Protein AF-A0A2Z6NWQ7-F1 (afdb_monomer_lite)

Structure (mmCIF, N/CA/C/O backbone):
data_AF-A0A2Z6NWQ7-F1
#
_entry.id   AF-A0A2Z6NWQ7-F1
#
loop_
_atom_site.group_PDB
_atom_site.id
_atom_site.type_symbol
_atom_site.label_atom_id
_atom_site.label_alt_id
_atom_site.label_comp_id
_atom_site.label_asym_id
_atom_site.label_entity_id
_atom_site.label_seq_id
_atom_site.pdbx_PDB_ins_code
_atom_site.Cartn_x
_atom_site.Cartn_y
_atom_site.Cartn_z
_atom_site.occupancy
_atom_site.B_iso_or_equiv
_atom_site.auth_seq_id
_atom_site.auth_comp_id
_atom_site.auth_asym_id
_atom_site.auth_atom_id
_atom_site.pdbx_PDB_model_num
ATOM 1 N N . MET A 1 1 ? 26.557 50.157 -29.428 1.00 38.69 1 MET A N 1
ATOM 2 C CA . MET A 1 1 ? 26.901 49.179 -30.483 1.00 38.69 1 MET A CA 1
ATOM 3 C C . MET A 1 1 ? 26.532 47.795 -29.952 1.00 38.69 1 MET A C 1
ATOM 5 O O . MET A 1 1 ? 27.376 47.093 -29.416 1.00 38.69 1 MET A O 1
ATOM 9 N N . GLY A 1 2 ? 25.233 47.477 -29.942 1.00 42.31 2 GLY A N 1
ATOM 10 C CA . GLY A 1 2 ? 24.739 46.189 -29.450 1.00 42.31 2 GLY A CA 1
ATOM 11 C C . GLY A 1 2 ? 24.955 45.142 -30.531 1.00 42.31 2 GLY A C 1
ATOM 12 O O . GLY A 1 2 ? 24.444 45.300 -31.636 1.00 42.31 2 GLY A O 1
ATOM 13 N N . LYS A 1 3 ? 25.771 44.127 -30.247 1.00 49.06 3 LYS A N 1
ATOM 14 C CA . LYS A 1 3 ? 25.902 42.969 -31.129 1.00 49.06 3 LYS A CA 1
ATOM 15 C C . LYS A 1 3 ? 24.601 42.182 -31.013 1.00 49.06 3 LYS A C 1
ATOM 17 O O . LYS A 1 3 ? 24.330 41.616 -29.960 1.00 49.06 3 LYS A O 1
ATOM 22 N N . PHE A 1 4 ? 23.800 42.205 -32.072 1.00 43.75 4 PHE A N 1
ATOM 23 C CA . PHE A 1 4 ? 22.752 41.218 -32.293 1.00 43.75 4 PHE A CA 1
ATOM 24 C C . PHE A 1 4 ? 23.447 39.853 -32.320 1.00 43.75 4 PHE A C 1
ATOM 26 O O . PHE A 1 4 ? 24.242 39.580 -33.218 1.00 43.75 4 PHE A O 1
ATOM 33 N N . VAL A 1 5 ? 23.267 39.067 -31.261 1.00 56.78 5 VAL A N 1
ATOM 34 C CA . VAL A 1 5 ? 23.740 37.682 -31.207 1.00 56.78 5 VAL A CA 1
ATOM 35 C C . VAL A 1 5 ? 22.687 36.851 -31.937 1.00 56.78 5 VAL A C 1
ATOM 37 O O . VAL A 1 5 ? 21.500 37.026 -31.695 1.00 56.78 5 VAL A O 1
ATOM 40 N N . ASN A 1 6 ? 23.133 36.038 -32.891 1.00 51.19 6 ASN A N 1
ATOM 41 C CA . ASN A 1 6 ? 22.309 35.346 -33.879 1.00 51.19 6 ASN A CA 1
ATOM 42 C C . ASN A 1 6 ? 21.295 34.374 -33.249 1.00 51.19 6 ASN A C 1
ATOM 44 O O . ASN A 1 6 ? 21.687 33.344 -32.702 1.00 51.19 6 ASN A O 1
ATOM 48 N N . ASP A 1 7 ? 20.001 34.622 -33.462 1.00 59.28 7 ASP A N 1
ATOM 49 C CA . ASP A 1 7 ? 18.904 33.716 -33.078 1.00 59.28 7 ASP A CA 1
ATOM 50 C C . ASP A 1 7 ? 18.981 32.341 -33.786 1.00 59.28 7 ASP A C 1
ATOM 52 O O . ASP A 1 7 ? 18.410 31.357 -33.326 1.00 59.28 7 ASP A O 1
ATOM 56 N N . ALA A 1 8 ? 19.735 32.232 -34.887 1.00 57.41 8 ALA A N 1
ATOM 57 C CA . ALA A 1 8 ? 19.834 31.010 -35.690 1.00 57.41 8 ALA A CA 1
ATOM 58 C C . ALA A 1 8 ? 20.774 29.925 -35.120 1.00 57.41 8 ALA A C 1
ATOM 60 O O . ALA A 1 8 ? 20.609 28.751 -35.444 1.00 57.41 8 ALA A O 1
ATOM 61 N N . GLU A 1 9 ? 21.748 30.281 -34.272 1.00 55.44 9 GLU A N 1
ATOM 62 C CA . GLU A 1 9 ? 22.720 29.322 -33.703 1.00 55.44 9 GLU A CA 1
ATOM 63 C C . GLU A 1 9 ? 22.234 28.662 -32.398 1.00 55.44 9 GLU A C 1
ATOM 65 O O . GLU A 1 9 ? 22.776 27.633 -31.983 1.00 55.44 9 GLU A O 1
ATOM 70 N N . ASN A 1 10 ? 21.199 29.226 -31.761 1.00 59.16 10 ASN A N 1
ATOM 71 C CA . ASN A 1 10 ? 20.556 28.663 -30.567 1.00 59.16 10 ASN A CA 1
ATOM 72 C C . ASN A 1 10 ? 19.383 27.726 -30.891 1.00 59.16 10 ASN A C 1
ATOM 74 O O . ASN A 1 10 ? 19.078 26.854 -30.080 1.00 59.16 10 ASN A O 1
ATOM 78 N N . LEU A 1 11 ? 18.784 27.837 -32.084 1.00 56.19 11 LEU A N 1
ATOM 79 C CA . LEU A 1 11 ? 17.667 26.988 -32.518 1.00 56.19 11 LEU A CA 1
ATOM 80 C C . LEU A 1 11 ? 17.944 25.477 -32.392 1.00 56.19 11 LEU A C 1
ATOM 82 O O . LEU A 1 11 ? 17.073 24.793 -31.862 1.00 56.19 11 LEU A O 1
ATOM 86 N N . PRO A 1 12 ? 19.113 24.931 -32.805 1.00 67.38 12 PRO A N 1
ATOM 87 C CA . PRO A 1 12 ? 19.398 23.498 -32.676 1.00 67.38 12 PRO A CA 1
ATOM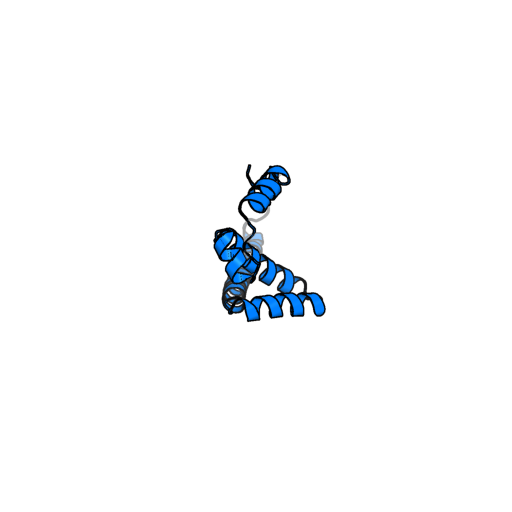 88 C C . PRO A 1 12 ? 19.467 23.023 -31.216 1.00 67.38 12 PRO A C 1
ATOM 90 O O . PRO A 1 12 ? 19.010 21.933 -30.902 1.00 67.38 12 PRO A O 1
ATOM 93 N N . ARG A 1 13 ? 19.986 23.857 -30.304 1.00 69.62 13 ARG A N 1
ATOM 94 C CA . ARG A 1 13 ? 20.103 23.502 -28.880 1.00 69.62 13 ARG A CA 1
ATOM 95 C C . ARG A 1 13 ? 18.754 23.523 -28.169 1.00 69.62 13 ARG A C 1
ATOM 97 O O . ARG A 1 13 ? 18.482 22.642 -27.364 1.00 69.62 13 ARG A O 1
ATOM 104 N N . GLU A 1 14 ? 17.896 24.490 -28.491 1.00 76.00 14 GLU A N 1
ATOM 105 C CA . GLU A 1 14 ? 16.550 24.559 -27.916 1.00 76.00 14 GLU A CA 1
ATOM 106 C C . GLU A 1 14 ? 15.673 23.383 -28.363 1.00 76.00 14 GLU A C 1
ATOM 108 O O . GLU A 1 14 ? 14.932 22.833 -27.549 1.00 76.00 14 GLU A O 1
ATOM 113 N N . VAL A 1 15 ? 15.763 22.951 -29.628 1.00 78.12 15 VAL A N 1
ATOM 114 C CA . VAL A 1 15 ? 15.021 21.762 -30.080 1.00 78.12 15 VAL A CA 1
ATOM 115 C C . VAL A 1 15 ? 15.551 20.476 -29.449 1.00 78.12 15 VAL A C 1
ATOM 117 O O . VAL A 1 15 ? 14.735 19.643 -29.062 1.00 78.12 15 VAL A O 1
ATOM 120 N N . ASP A 1 16 ? 16.866 20.334 -29.267 1.00 80.62 16 ASP A N 1
ATOM 121 C CA . ASP A 1 16 ? 17.456 19.181 -28.577 1.00 80.62 16 ASP A CA 1
ATOM 122 C C . ASP A 1 16 ? 17.009 19.122 -27.107 1.00 80.62 16 ASP A C 1
ATOM 124 O O . ASP A 1 16 ? 16.563 18.072 -26.640 1.00 80.62 16 ASP A O 1
ATOM 128 N N . ASP A 1 17 ? 17.014 20.255 -26.397 1.00 82.69 17 ASP A N 1
ATOM 129 C CA . ASP A 1 17 ? 16.512 20.350 -25.021 1.00 82.69 17 ASP A CA 1
ATOM 130 C C . ASP A 1 17 ? 15.015 20.011 -24.929 1.00 82.69 17 ASP A C 1
ATOM 132 O O . ASP A 1 17 ? 14.578 19.346 -23.987 1.00 82.69 17 ASP A O 1
ATOM 136 N N . LEU A 1 18 ? 14.202 20.440 -25.901 1.00 80.00 18 LEU A N 1
ATOM 137 C CA . LEU A 1 18 ? 12.773 20.117 -25.961 1.00 80.00 18 LEU A CA 1
ATOM 138 C C . LEU A 1 18 ? 12.518 18.638 -26.272 1.00 80.00 18 LEU A C 1
ATOM 140 O O . LEU A 1 18 ? 11.579 18.057 -25.722 1.00 80.00 18 LEU A O 1
ATOM 144 N N . VAL A 1 19 ? 13.328 18.023 -27.137 1.00 83.25 19 VAL A N 1
ATOM 145 C CA . VAL A 1 19 ? 13.260 16.585 -27.430 1.00 83.25 19 VAL A CA 1
ATOM 146 C C . VAL A 1 19 ? 13.648 15.784 -26.192 1.00 83.25 19 VAL A C 1
ATOM 148 O O . VAL A 1 19 ? 12.884 14.910 -25.789 1.00 83.25 19 VAL A O 1
ATOM 151 N N . GLN A 1 20 ? 14.750 16.142 -25.527 1.00 81.62 20 GLN A N 1
ATOM 152 C CA . GLN A 1 20 ? 15.169 15.512 -24.273 1.00 81.62 20 GLN A CA 1
ATOM 153 C C . GLN A 1 20 ? 14.095 15.647 -23.191 1.00 81.62 20 GLN A C 1
ATOM 155 O O . GLN A 1 20 ? 13.746 14.655 -22.558 1.00 81.62 20 GLN A O 1
ATOM 160 N N . ARG A 1 21 ? 13.491 16.834 -23.031 1.00 81.44 21 ARG A N 1
ATOM 161 C CA . ARG A 1 21 ? 12.364 17.042 -22.106 1.00 81.44 21 ARG A CA 1
ATOM 162 C C . ARG A 1 21 ? 11.174 16.143 -22.435 1.00 81.44 21 ARG A C 1
ATOM 164 O O . ARG A 1 21 ? 10.668 15.461 -21.550 1.00 81.44 21 ARG A O 1
ATOM 171 N N . LYS A 1 22 ? 10.759 16.072 -23.704 1.00 81.19 22 LYS A N 1
ATOM 172 C CA . LYS A 1 22 ? 9.661 15.188 -24.129 1.00 81.19 22 LYS A CA 1
ATOM 173 C C . LYS A 1 22 ? 9.970 13.711 -23.892 1.00 81.19 22 LYS A C 1
ATOM 175 O O . LYS A 1 22 ? 9.086 12.974 -23.463 1.00 81.19 22 LYS A O 1
ATOM 180 N N . GLU A 1 23 ? 11.199 13.272 -24.146 1.00 75.94 23 GLU A N 1
ATOM 181 C CA . GLU A 1 23 ? 11.635 11.902 -23.863 1.00 75.94 23 GLU A CA 1
ATOM 182 C C . GLU A 1 23 ? 11.643 11.614 -22.360 1.00 75.94 23 GLU A C 1
ATOM 184 O O . GLU A 1 23 ? 11.156 10.562 -21.939 1.00 75.94 23 GLU A O 1
ATOM 189 N N . THR A 1 24 ? 12.128 12.547 -21.533 1.00 72.19 24 THR A N 1
ATOM 190 C CA . THR A 1 24 ? 12.097 12.403 -20.073 1.00 72.19 24 THR A CA 1
ATOM 191 C C . THR A 1 24 ? 10.676 12.391 -19.533 1.00 72.19 24 THR A C 1
ATOM 193 O O . THR A 1 24 ? 10.374 11.564 -18.673 1.00 72.19 24 THR A O 1
ATOM 196 N N . ASP A 1 25 ? 9.789 13.230 -20.066 1.00 78.62 25 ASP A N 1
ATOM 197 C CA . ASP A 1 25 ? 8.383 13.292 -19.670 1.00 78.62 25 ASP A CA 1
ATOM 198 C C . ASP A 1 25 ? 7.669 11.994 -20.054 1.00 78.62 25 ASP A C 1
ATOM 200 O O . ASP A 1 25 ? 7.013 11.376 -19.219 1.00 78.62 25 ASP A O 1
ATOM 204 N N . MET A 1 26 ? 7.872 11.507 -21.283 1.00 73.25 26 MET A N 1
ATOM 205 C CA . MET A 1 26 ? 7.306 10.243 -21.758 1.00 73.25 26 MET A CA 1
ATOM 206 C C . MET A 1 26 ? 7.829 9.044 -20.958 1.00 73.25 26 MET A C 1
ATOM 208 O O . MET A 1 26 ? 7.051 8.173 -20.567 1.00 73.25 26 MET A O 1
ATOM 212 N N . LYS A 1 27 ? 9.133 9.003 -20.662 1.00 72.75 27 LYS A N 1
ATOM 213 C CA . LYS A 1 27 ? 9.750 7.955 -19.834 1.00 72.75 27 LYS A CA 1
ATOM 214 C C . LYS A 1 27 ? 9.215 7.980 -18.404 1.00 72.75 27 LYS A C 1
ATOM 216 O O . LYS A 1 27 ? 8.937 6.929 -17.828 1.00 72.75 27 LYS A O 1
ATOM 221 N N . THR A 1 28 ? 9.039 9.173 -17.846 1.00 74.81 28 THR A N 1
ATOM 222 C CA . THR A 1 28 ? 8.464 9.381 -16.515 1.00 74.81 28 THR A CA 1
ATOM 223 C C . THR A 1 28 ? 7.003 8.930 -16.482 1.00 74.81 28 THR A C 1
ATOM 225 O O . THR A 1 28 ? 6.608 8.193 -15.582 1.00 74.81 28 THR A O 1
ATOM 228 N N . MET A 1 29 ? 6.220 9.264 -17.508 1.00 75.31 29 MET A N 1
ATOM 229 C CA . MET A 1 29 ? 4.823 8.843 -17.644 1.00 75.31 29 MET A CA 1
ATOM 230 C C . MET A 1 29 ? 4.687 7.321 -17.807 1.00 75.31 29 MET A C 1
ATOM 232 O O . MET A 1 29 ? 3.821 6.709 -17.184 1.00 75.31 29 MET A O 1
ATOM 236 N N . GLY A 1 30 ? 5.586 6.691 -18.573 1.00 72.94 30 GLY A N 1
ATOM 237 C CA . GLY A 1 30 ? 5.657 5.233 -18.707 1.00 72.94 30 GLY A CA 1
ATOM 238 C C . GLY A 1 30 ? 5.999 4.525 -17.393 1.00 72.94 30 GLY A C 1
ATOM 239 O O . GLY A 1 30 ? 5.380 3.514 -17.063 1.00 72.94 30 GLY A O 1
ATOM 240 N N . LYS A 1 31 ? 6.922 5.089 -16.601 1.00 76.62 31 LYS A N 1
ATOM 241 C CA . LYS A 1 31 ? 7.227 4.599 -15.250 1.00 76.62 31 LYS A CA 1
ATOM 242 C C . LYS A 1 31 ? 5.996 4.668 -14.341 1.00 76.62 31 LYS A C 1
ATOM 244 O O . LYS A 1 31 ? 5.678 3.681 -13.690 1.00 76.62 31 LYS A O 1
ATOM 249 N N . PHE A 1 32 ? 5.271 5.789 -14.346 1.00 82.44 32 PHE A N 1
ATOM 250 C CA . PHE A 1 32 ? 4.063 5.946 -13.530 1.00 82.44 32 PHE A CA 1
ATOM 251 C C . PHE A 1 32 ? 2.963 4.935 -13.872 1.00 82.44 32 PHE A C 1
ATOM 253 O O . PHE A 1 32 ? 2.301 4.433 -12.966 1.00 82.44 32 PHE A O 1
ATOM 260 N N . ALA A 1 33 ? 2.771 4.618 -15.156 1.00 88.25 33 ALA A N 1
ATOM 261 C CA . ALA A 1 33 ? 1.792 3.618 -15.574 1.00 88.25 33 ALA A CA 1
ATOM 262 C C . ALA A 1 33 ? 2.169 2.211 -15.084 1.00 88.25 33 ALA A C 1
ATOM 264 O O . ALA A 1 33 ? 1.329 1.507 -14.526 1.00 88.25 33 ALA A O 1
ATOM 265 N N . TRP A 1 34 ? 3.440 1.830 -15.236 1.00 92.06 34 TRP A N 1
ATOM 266 C CA . TRP A 1 34 ? 3.917 0.528 -14.774 1.00 92.06 34 TRP A CA 1
ATOM 267 C C . TRP A 1 34 ? 3.850 0.400 -13.251 1.00 92.06 34 TRP A C 1
ATOM 269 O O . TRP A 1 34 ? 3.346 -0.602 -12.756 1.00 92.06 34 TRP A O 1
ATOM 279 N N . ASP A 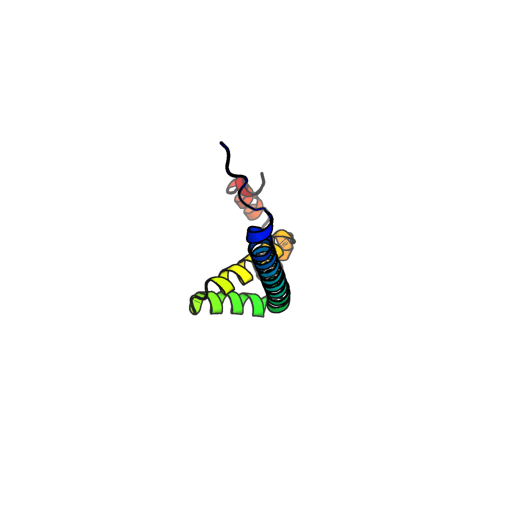1 35 ? 4.287 1.425 -12.512 1.00 91.56 35 ASP A N 1
ATOM 280 C CA . ASP A 1 35 ? 4.235 1.450 -11.045 1.00 91.56 35 ASP A CA 1
ATOM 281 C C . ASP A 1 35 ? 2.791 1.266 -10.544 1.00 91.56 35 ASP A C 1
ATOM 283 O O . ASP A 1 35 ? 2.548 0.504 -9.607 1.00 91.56 35 ASP A O 1
ATOM 287 N N . ALA A 1 36 ? 1.822 1.915 -11.202 1.00 90.19 36 ALA A N 1
ATOM 288 C CA . ALA A 1 36 ? 0.404 1.791 -10.878 1.00 90.19 36 ALA A CA 1
ATOM 289 C C . ALA A 1 36 ? -0.163 0.399 -11.183 1.00 90.19 36 ALA A C 1
ATOM 291 O O . ALA A 1 36 ? -1.055 -0.051 -10.471 1.00 90.19 36 ALA A O 1
ATOM 292 N N . ASP A 1 37 ? 0.317 -0.281 -12.225 1.00 93.62 37 ASP A N 1
ATOM 293 C CA . ASP A 1 37 ? -0.098 -1.649 -12.546 1.00 93.62 37 ASP A CA 1
ATOM 294 C C . ASP A 1 37 ? 0.581 -2.688 -11.648 1.00 93.62 37 ASP A C 1
ATOM 296 O O . ASP A 1 37 ? -0.055 -3.654 -11.233 1.00 93.62 37 ASP A O 1
ATOM 300 N N . PHE A 1 38 ? 1.845 -2.472 -11.291 1.00 93.56 38 PHE A N 1
ATOM 301 C CA . PHE A 1 38 ? 2.636 -3.374 -10.458 1.00 93.56 38 PHE A CA 1
ATOM 302 C C . PHE A 1 38 ? 2.042 -3.556 -9.057 1.00 93.56 38 PHE A C 1
ATOM 304 O O . PHE A 1 38 ? 2.019 -4.664 -8.525 1.00 93.56 38 PHE A O 1
ATOM 311 N N . VAL A 1 39 ? 1.522 -2.479 -8.467 1.00 93.25 39 VAL A N 1
ATOM 312 C CA . VAL A 1 39 ? 0.911 -2.504 -7.128 1.00 93.25 39 VAL A CA 1
ATOM 313 C C . VAL A 1 39 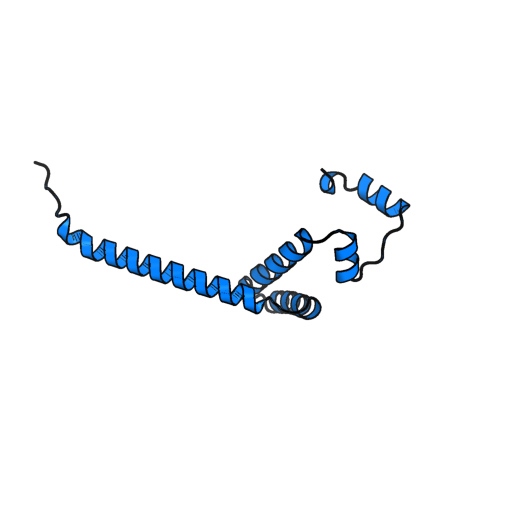? -0.556 -2.943 -7.118 1.00 93.25 39 VAL A C 1
ATOM 315 O O . VAL A 1 39 ? -1.152 -3.014 -6.043 1.00 93.25 39 VAL A O 1
ATOM 318 N N . LYS A 1 40 ? -1.156 -3.275 -8.274 1.00 91.62 40 LYS A N 1
ATOM 319 C CA . LYS A 1 40 ? -2.515 -3.851 -8.363 1.00 91.62 40 LYS A CA 1
ATOM 320 C C . LYS A 1 40 ? -2.511 -5.332 -7.986 1.00 91.62 40 LYS A C 1
ATOM 322 O O . LYS A 1 40 ? -2.803 -6.208 -8.797 1.00 91.62 40 LYS A O 1
ATOM 327 N N . VAL A 1 41 ? -2.193 -5.597 -6.731 1.00 91.94 41 VAL A N 1
ATOM 328 C CA . VAL A 1 41 ? -2.224 -6.923 -6.113 1.00 91.94 41 VAL A CA 1
ATOM 329 C C . VAL A 1 41 ? -3.258 -6.944 -4.987 1.00 91.94 41 VAL A C 1
ATOM 331 O O . VAL A 1 41 ? -3.808 -5.908 -4.612 1.00 91.94 41 VAL A O 1
ATOM 334 N N . ASP A 1 42 ? -3.565 -8.125 -4.454 1.00 90.88 42 ASP A N 1
ATOM 335 C CA . ASP A 1 42 ? -4.420 -8.232 -3.274 1.00 90.88 42 ASP A CA 1
ATOM 336 C C . ASP A 1 42 ? -3.737 -7.646 -2.022 1.00 90.88 42 ASP A C 1
ATOM 338 O O . ASP A 1 42 ? -2.513 -7.499 -1.962 1.00 90.88 42 ASP A O 1
ATOM 342 N N . ASN A 1 43 ? -4.533 -7.336 -0.996 1.00 87.25 43 ASN A N 1
ATOM 343 C CA . ASN A 1 43 ? -4.043 -6.680 0.219 1.00 87.25 43 ASN A CA 1
ATOM 344 C C . ASN A 1 43 ? -2.932 -7.483 0.915 1.00 87.25 43 ASN A C 1
ATOM 346 O O . ASN A 1 43 ? -1.971 -6.890 1.395 1.00 87.25 43 ASN A O 1
ATOM 350 N N . ILE A 1 44 ? -3.039 -8.818 0.961 1.00 90.31 44 ILE A N 1
ATOM 351 C CA . ILE A 1 44 ? -2.063 -9.678 1.647 1.00 90.31 44 ILE A CA 1
ATOM 352 C C . ILE A 1 44 ? -0.719 -9.593 0.922 1.00 90.31 44 ILE A C 1
ATOM 354 O O . ILE A 1 44 ? 0.320 -9.378 1.549 1.00 90.31 44 ILE A O 1
ATOM 358 N N . THR A 1 45 ? -0.740 -9.699 -0.405 1.00 93.75 45 THR A N 1
ATOM 359 C CA . THR A 1 45 ? 0.460 -9.546 -1.231 1.00 93.75 45 THR A CA 1
ATOM 360 C C . THR A 1 45 ? 1.061 -8.146 -1.100 1.00 93.75 45 THR A C 1
ATOM 362 O O . THR A 1 45 ? 2.279 -8.027 -0.966 1.00 93.75 45 THR A O 1
ATOM 365 N N . LEU A 1 46 ? 0.240 -7.090 -1.061 1.00 93.00 46 LEU A N 1
ATOM 366 C CA . LEU A 1 46 ? 0.721 -5.720 -0.867 1.00 93.00 46 LEU A CA 1
ATOM 367 C C . LEU A 1 46 ? 1.430 -5.551 0.488 1.00 93.00 46 LEU A C 1
ATOM 369 O O . LEU A 1 46 ? 2.513 -4.971 0.535 1.00 93.00 46 LEU A O 1
ATOM 373 N N . PHE A 1 47 ? 0.883 -6.104 1.577 1.00 91.44 47 PHE A N 1
ATOM 374 C CA . PHE A 1 47 ? 1.530 -6.063 2.895 1.00 91.44 47 PHE A CA 1
ATOM 375 C C . PHE A 1 47 ? 2.862 -6.815 2.920 1.00 91.44 47 PHE A C 1
ATOM 377 O O . PHE A 1 47 ? 3.850 -6.309 3.457 1.00 91.44 47 PHE A O 1
ATOM 384 N N . HIS A 1 48 ? 2.925 -8.000 2.309 1.00 94.38 48 HIS A N 1
ATOM 385 C CA . HIS A 1 48 ? 4.188 -8.725 2.179 1.00 94.38 48 HIS A CA 1
ATOM 386 C C . HIS A 1 48 ? 5.206 -7.956 1.338 1.00 94.38 48 HIS A C 1
ATOM 388 O O . HIS A 1 48 ? 6.386 -7.950 1.680 1.00 94.38 48 HIS A O 1
ATOM 394 N N . LEU A 1 49 ? 4.764 -7.275 0.281 1.00 95.50 49 LEU A N 1
ATOM 395 C CA . LEU A 1 49 ? 5.627 -6.461 -0.566 1.00 95.50 49 LEU A CA 1
ATOM 396 C C . LEU A 1 49 ? 6.192 -5.252 0.192 1.00 95.50 49 LEU A C 1
ATOM 398 O O . LEU A 1 49 ? 7.389 -4.999 0.091 1.00 95.50 49 LEU A O 1
ATOM 402 N N . ILE A 1 50 ? 5.375 -4.565 0.999 1.00 94.69 50 ILE A N 1
ATOM 403 C CA . ILE A 1 50 ? 5.823 -3.481 1.893 1.00 94.69 50 ILE A CA 1
ATOM 404 C C . ILE A 1 50 ? 6.890 -4.005 2.861 1.00 94.69 50 ILE A C 1
ATOM 406 O O . ILE A 1 50 ? 7.970 -3.424 2.975 1.00 94.69 50 ILE A O 1
ATOM 410 N N . ASN A 1 51 ? 6.622 -5.136 3.520 1.00 94.56 51 ASN A N 1
ATOM 411 C CA . ASN A 1 51 ? 7.557 -5.734 4.474 1.00 94.56 51 ASN A CA 1
ATOM 412 C C . ASN A 1 51 ? 8.861 -6.187 3.807 1.00 94.56 51 ASN A C 1
ATOM 414 O O . ASN A 1 51 ? 9.938 -5.943 4.347 1.00 94.56 51 ASN A O 1
ATOM 418 N N . ALA A 1 52 ? 8.786 -6.810 2.630 1.00 96.50 52 ALA A N 1
ATOM 419 C CA . ALA A 1 52 ? 9.959 -7.226 1.870 1.00 96.50 52 ALA A CA 1
ATOM 420 C C . ALA A 1 52 ? 10.783 -6.018 1.402 1.00 96.50 52 ALA A C 1
ATOM 422 O O . ALA A 1 52 ? 12.006 -6.029 1.519 1.00 96.50 52 ALA A O 1
ATOM 423 N N . ALA A 1 53 ? 10.123 -4.960 0.926 1.00 96.38 53 ALA A N 1
ATOM 424 C CA . ALA A 1 53 ? 10.774 -3.720 0.520 1.00 96.38 53 ALA A CA 1
ATOM 425 C C . ALA A 1 53 ? 11.495 -3.047 1.693 1.00 96.38 53 ALA A C 1
ATOM 427 O O . ALA A 1 53 ? 12.634 -2.610 1.533 1.00 96.38 53 ALA A O 1
ATOM 428 N N . ASN A 1 54 ? 10.861 -3.025 2.869 1.00 94.62 54 ASN A N 1
ATOM 429 C CA . ASN A 1 54 ? 11.453 -2.527 4.107 1.00 94.62 54 ASN A CA 1
ATOM 430 C C . ASN A 1 54 ? 12.653 -3.379 4.549 1.00 94.62 54 ASN A C 1
ATOM 432 O O . ASN A 1 54 ? 13.718 -2.843 4.834 1.00 94.62 54 ASN A O 1
ATOM 436 N N . TYR A 1 55 ? 12.519 -4.709 4.539 1.00 96.81 55 TYR A N 1
ATOM 437 C CA . TYR A 1 55 ? 13.596 -5.629 4.918 1.00 96.81 55 TYR A CA 1
ATOM 438 C C . TYR A 1 55 ? 14.820 -5.524 3.995 1.00 96.81 55 TYR A C 1
ATOM 440 O O . TYR A 1 55 ? 15.957 -5.537 4.462 1.00 96.81 55 TYR A O 1
ATOM 448 N N . LEU A 1 56 ? 14.595 -5.395 2.685 1.00 97.31 56 LEU A N 1
ATOM 449 C CA . LEU A 1 56 ? 15.650 -5.249 1.677 1.00 97.31 56 LEU A CA 1
ATOM 450 C C . LEU A 1 56 ? 16.142 -3.799 1.518 1.00 97.31 56 LEU A C 1
ATOM 452 O O . LEU A 1 56 ? 17.046 -3.554 0.721 1.00 97.31 56 LEU A O 1
ATOM 456 N N . ASN A 1 57 ? 15.558 -2.851 2.259 1.00 94.94 57 ASN A N 1
ATOM 457 C CA . ASN A 1 57 ? 15.858 -1.421 2.216 1.00 94.94 57 ASN A CA 1
ATOM 458 C C . ASN A 1 57 ? 15.776 -0.803 0.802 1.00 94.94 57 ASN A C 1
ATOM 460 O O . ASN A 1 57 ? 16.656 -0.058 0.367 1.00 94.94 57 ASN A O 1
ATOM 464 N N . ILE A 1 58 ? 14.715 -1.129 0.057 1.00 96.69 58 ILE A N 1
ATOM 465 C CA . ILE A 1 58 ? 14.480 -0.607 -1.298 1.00 96.69 58 ILE A CA 1
ATOM 466 C C . ILE A 1 58 ? 13.555 0.614 -1.217 1.00 96.69 58 ILE A C 1
ATOM 468 O O . ILE A 1 58 ? 12.340 0.501 -1.382 1.00 96.69 58 ILE A O 1
ATOM 472 N N . GLU A 1 59 ? 14.133 1.796 -1.001 1.00 93.31 59 GLU A N 1
ATOM 473 C CA . GLU A 1 59 ? 13.408 3.052 -0.729 1.00 93.31 59 GLU A CA 1
ATOM 474 C C . GLU A 1 59 ? 12.306 3.378 -1.754 1.00 93.31 59 GLU A C 1
ATOM 476 O O . GLU A 1 59 ? 11.174 3.686 -1.386 1.00 93.31 59 GLU A O 1
ATOM 481 N N . ASN A 1 60 ? 12.591 3.241 -3.053 1.00 93.06 60 ASN A N 1
ATOM 482 C CA . ASN A 1 60 ? 11.604 3.517 -4.103 1.00 93.06 60 ASN A CA 1
ATOM 483 C C . ASN A 1 60 ? 10.375 2.598 -4.016 1.00 93.06 60 ASN A C 1
ATOM 485 O O . ASN A 1 60 ? 9.254 3.041 -4.264 1.00 93.06 60 ASN A O 1
ATOM 489 N N . LEU A 1 61 ? 10.581 1.328 -3.657 1.00 93.25 61 LEU A N 1
ATOM 490 C CA . LEU A 1 61 ? 9.506 0.348 -3.536 1.00 93.25 61 LEU A CA 1
ATOM 491 C C . LEU A 1 61 ? 8.706 0.564 -2.246 1.00 93.25 61 LEU A C 1
ATOM 493 O O . LEU A 1 61 ? 7.480 0.458 -2.269 1.00 93.25 61 LEU A O 1
ATOM 497 N N . ILE A 1 62 ? 9.380 0.935 -1.153 1.00 93.69 62 ILE A N 1
ATOM 498 C CA . ILE A 1 62 ? 8.729 1.357 0.095 1.00 93.69 62 ILE A CA 1
ATOM 499 C C . ILE A 1 62 ? 7.811 2.547 -0.194 1.00 93.69 62 ILE A C 1
ATOM 501 O O . ILE A 1 62 ? 6.617 2.484 0.074 1.00 93.69 62 ILE A O 1
ATOM 505 N N . ASN A 1 63 ? 8.330 3.598 -0.829 1.00 93.25 63 ASN A N 1
ATOM 506 C CA . ASN 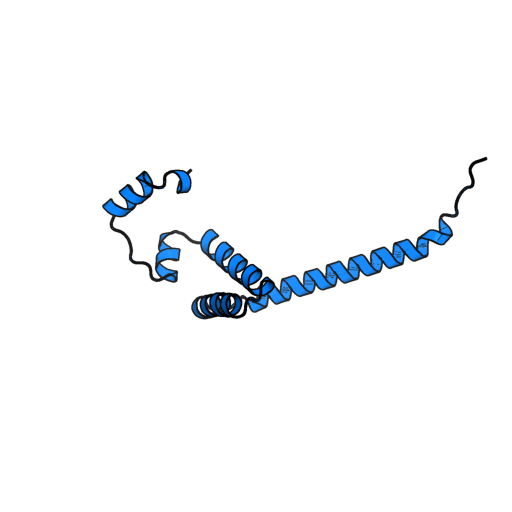A 1 63 ? 7.553 4.797 -1.141 1.00 93.25 63 ASN A CA 1
ATOM 507 C C . ASN A 1 63 ? 6.341 4.494 -2.036 1.00 93.25 63 ASN A C 1
ATOM 509 O O . ASN A 1 63 ? 5.241 4.975 -1.764 1.00 93.25 63 ASN A O 1
ATOM 513 N N . LEU A 1 64 ? 6.517 3.672 -3.077 1.00 94.00 64 LEU A N 1
ATOM 514 C CA . LEU A 1 64 ? 5.438 3.296 -3.993 1.00 94.00 64 LEU A CA 1
ATOM 515 C C . LEU A 1 64 ? 4.320 2.513 -3.281 1.00 94.00 64 LEU A C 1
ATOM 517 O O . LEU A 1 64 ? 3.132 2.815 -3.429 1.00 94.00 64 LEU A O 1
ATOM 521 N N . THR A 1 65 ? 4.698 1.512 -2.492 1.00 93.81 65 THR A N 1
ATOM 522 C CA . THR A 1 65 ? 3.741 0.638 -1.805 1.00 93.81 65 THR A CA 1
ATOM 523 C C . THR A 1 65 ? 3.059 1.340 -0.630 1.00 93.81 65 THR A C 1
ATOM 525 O O . THR A 1 65 ? 1.839 1.241 -0.503 1.00 93.81 65 THR A O 1
ATOM 528 N N . CYS A 1 66 ? 3.787 2.146 0.152 1.00 92.75 66 CYS A N 1
ATOM 529 C CA . CYS A 1 66 ? 3.219 2.984 1.213 1.00 92.75 66 CYS A CA 1
ATOM 530 C C . CYS A 1 66 ? 2.241 4.023 0.660 1.00 92.75 66 CYS A C 1
ATOM 532 O O . CYS A 1 66 ? 1.173 4.220 1.237 1.00 92.75 66 CYS A O 1
ATOM 534 N N . LYS A 1 67 ? 2.557 4.652 -0.480 1.00 92.19 67 LYS A N 1
ATOM 535 C CA . LYS A 1 67 ? 1.631 5.571 -1.155 1.00 92.19 67 LYS A CA 1
ATOM 536 C C . LYS A 1 67 ? 0.338 4.861 -1.556 1.00 92.19 67 LYS A C 1
ATOM 538 O O . LYS A 1 67 ? -0.747 5.362 -1.276 1.00 92.19 67 LYS A O 1
ATOM 543 N N . THR A 1 68 ? 0.451 3.681 -2.162 1.00 91.56 68 THR A N 1
ATOM 544 C CA . THR A 1 68 ? -0.715 2.879 -2.567 1.00 91.56 68 THR A CA 1
ATOM 545 C C . THR A 1 68 ? -1.569 2.495 -1.357 1.00 91.56 68 THR A C 1
ATOM 547 O O . THR A 1 68 ? -2.788 2.659 -1.382 1.00 91.56 68 THR A O 1
ATOM 550 N N . LEU A 1 69 ? -0.935 2.058 -0.264 1.00 90.81 69 LEU A N 1
ATOM 551 C CA . LEU A 1 69 ? -1.626 1.732 0.982 1.00 90.81 69 LEU A CA 1
ATOM 552 C C . LEU A 1 69 ? -2.341 2.954 1.579 1.00 90.81 69 LEU A C 1
ATOM 554 O O . LEU A 1 69 ? -3.499 2.849 1.981 1.00 90.81 69 LEU A O 1
ATOM 558 N N . ALA A 1 70 ? -1.687 4.118 1.597 1.00 89.94 70 ALA A N 1
ATOM 559 C CA . ALA A 1 70 ? -2.283 5.361 2.080 1.00 89.94 70 ALA A CA 1
ATOM 560 C C . ALA A 1 70 ? -3.523 5.748 1.258 1.00 89.94 70 ALA A C 1
ATOM 562 O O . ALA A 1 70 ? -4.573 6.043 1.825 1.00 89.94 70 ALA A O 1
ATOM 563 N N . GLU A 1 71 ? -3.450 5.661 -0.073 1.00 88.38 71 GLU A N 1
ATOM 564 C CA . GLU A 1 71 ? -4.597 5.916 -0.952 1.00 88.38 71 GLU A CA 1
ATOM 565 C C . GLU A 1 71 ? -5.759 4.939 -0.712 1.00 88.38 71 GLU A C 1
ATOM 567 O O . GLU A 1 71 ? -6.924 5.321 -0.846 1.00 88.38 71 GLU A O 1
ATOM 572 N N . MET A 1 72 ? -5.471 3.684 -0.353 1.00 86.31 72 MET A N 1
ATOM 573 C CA . MET A 1 72 ? -6.499 2.702 0.001 1.00 86.31 72 MET A CA 1
ATOM 574 C C . MET A 1 72 ? -7.179 3.028 1.329 1.00 86.31 72 MET A C 1
ATOM 576 O O . MET A 1 72 ? -8.397 2.891 1.423 1.00 86.31 72 MET A O 1
ATOM 580 N N . ILE A 1 73 ? -6.413 3.463 2.332 1.00 87.00 73 ILE A N 1
ATOM 581 C CA . ILE A 1 73 ? -6.934 3.868 3.644 1.00 87.00 73 ILE A CA 1
ATOM 582 C C . ILE A 1 73 ? -7.808 5.118 3.493 1.00 87.00 73 ILE A C 1
ATOM 584 O O . ILE A 1 73 ? -8.936 5.133 3.970 1.00 87.00 73 ILE A O 1
ATOM 588 N N . MET A 1 74 ? -7.346 6.127 2.747 1.00 85.44 74 MET A N 1
ATOM 589 C CA . MET A 1 74 ? -8.091 7.378 2.545 1.00 85.44 74 MET A CA 1
ATOM 590 C C . MET A 1 74 ? -9.444 7.193 1.842 1.00 85.44 74 MET A C 1
ATOM 592 O O . MET A 1 74 ? -10.338 8.017 2.004 1.00 85.44 74 MET A O 1
ATOM 596 N N . LYS A 1 75 ? -9.605 6.136 1.038 1.00 81.81 75 LYS A N 1
ATOM 597 C CA . LYS A 1 75 ? -10.847 5.849 0.299 1.00 81.81 75 LYS A CA 1
ATOM 598 C C . LYS A 1 75 ? -11.844 4.988 1.082 1.00 81.81 75 LYS A C 1
ATOM 600 O O . LYS A 1 75 ? -12.881 4.638 0.521 1.00 81.81 75 LYS A O 1
ATOM 605 N N . LYS A 1 76 ? -11.529 4.594 2.318 1.00 84.88 76 LYS A N 1
ATOM 606 C CA . LYS A 1 76 ? -12.306 3.625 3.102 1.00 84.88 76 LYS A CA 1
ATOM 607 C C . LYS A 1 76 ? -12.780 4.210 4.418 1.00 84.88 76 LYS A C 1
ATOM 609 O O . LYS A 1 76 ? -12.141 5.097 4.976 1.00 84.88 76 LYS A O 1
ATOM 614 N N . THR A 1 77 ? -13.892 3.692 4.931 1.00 84.44 77 THR A N 1
ATOM 615 C CA . THR A 1 77 ? -14.341 4.068 6.277 1.00 84.44 77 THR A CA 1
ATOM 616 C C . THR A 1 77 ? -13.519 3.344 7.350 1.00 84.44 77 THR A C 1
ATOM 618 O O . THR A 1 77 ? -12.957 2.275 7.080 1.00 84.44 77 THR A O 1
ATOM 621 N N . PRO A 1 78 ? -13.469 3.861 8.592 1.00 79.50 78 PRO A N 1
ATOM 622 C CA . PRO A 1 78 ? -12.780 3.196 9.698 1.00 79.50 78 PRO A CA 1
ATOM 623 C C . PRO A 1 78 ? -13.208 1.734 9.890 1.00 79.50 78 PRO A C 1
ATOM 625 O O . PRO A 1 78 ? -12.362 0.868 10.093 1.00 79.50 78 PRO A O 1
ATOM 628 N N . GLN A 1 79 ? -14.500 1.426 9.730 1.00 79.44 79 GLN A N 1
ATOM 629 C CA . GLN A 1 79 ? -15.013 0.058 9.862 1.00 79.44 79 GLN A CA 1
ATOM 630 C C . GLN A 1 79 ? -14.504 -0.871 8.747 1.00 79.44 79 GLN A C 1
ATOM 632 O O . GLN A 1 79 ? -14.198 -2.040 8.986 1.00 79.44 79 GLN A O 1
ATOM 637 N N . GLU A 1 80 ? -14.391 -0.368 7.516 1.00 81.12 80 GLU A N 1
ATOM 638 C CA . GLU A 1 80 ? -13.841 -1.137 6.396 1.00 81.12 80 GLU A CA 1
ATOM 639 C C . GLU A 1 80 ? -12.340 -1.383 6.557 1.00 81.12 80 GLU A C 1
ATOM 641 O O . GLU A 1 80 ? -11.856 -2.469 6.232 1.00 81.12 80 GLU A O 1
ATOM 646 N N . ILE A 1 81 ? -11.613 -0.392 7.078 1.00 83.62 81 ILE A N 1
ATOM 647 C CA . ILE A 1 81 ? -10.195 -0.515 7.425 1.00 83.62 81 ILE A CA 1
ATOM 648 C C . ILE A 1 81 ? -10.035 -1.586 8.505 1.00 83.62 81 ILE A C 1
ATOM 650 O O . ILE A 1 81 ? -9.270 -2.525 8.301 1.00 83.62 81 ILE A O 1
ATOM 654 N N . MET A 1 82 ? -10.813 -1.534 9.591 1.00 83.62 82 MET A N 1
ATOM 655 C CA . MET A 1 82 ? -10.780 -2.559 10.644 1.00 83.62 82 MET A CA 1
ATOM 656 C C . MET A 1 82 ? -10.978 -3.968 10.075 1.00 83.62 82 MET A C 1
ATOM 658 O O . MET A 1 82 ? -10.225 -4.879 10.406 1.00 83.62 82 MET A O 1
ATOM 662 N N . LYS A 1 83 ? -11.912 -4.141 9.131 1.00 81.19 83 LYS A N 1
ATOM 663 C CA . LYS A 1 83 ? -12.140 -5.431 8.467 1.00 81.19 83 LYS A CA 1
ATOM 664 C C . LYS A 1 83 ? -10.962 -5.889 7.598 1.00 81.19 83 LYS A C 1
ATOM 666 O O . LYS A 1 83 ? -10.667 -7.078 7.560 1.00 81.19 83 LYS A O 1
ATOM 671 N N . ILE A 1 84 ? -10.301 -4.977 6.887 1.00 79.81 84 ILE A N 1
ATOM 672 C CA . ILE A 1 84 ? -9.148 -5.298 6.024 1.00 79.81 84 ILE A CA 1
ATOM 673 C C . ILE A 1 84 ? -7.911 -5.645 6.845 1.00 79.81 84 ILE A C 1
ATOM 675 O O . ILE A 1 84 ? -7.185 -6.572 6.495 1.00 79.81 84 ILE A O 1
ATOM 679 N N . PHE A 1 85 ? -7.681 -4.899 7.921 1.00 78.94 85 PHE A N 1
ATOM 680 C CA . PHE A 1 85 ? -6.551 -5.095 8.822 1.00 78.94 85 PHE A CA 1
ATOM 681 C C . PHE A 1 85 ? -6.836 -6.135 9.913 1.00 78.94 85 PHE A C 1
ATOM 683 O O . PHE A 1 85 ? -5.967 -6.399 10.739 1.00 78.94 85 PHE A O 1
ATOM 690 N N . ASN A 1 86 ? -8.028 -6.741 9.898 1.00 76.12 86 ASN A N 1
ATOM 691 C CA . ASN A 1 86 ? -8.481 -7.730 10.872 1.00 76.12 86 ASN A CA 1
ATOM 692 C C . ASN A 1 86 ? -8.316 -7.241 12.327 1.00 76.12 86 ASN A C 1
ATOM 694 O O . ASN A 1 86 ? -7.877 -7.984 13.205 1.00 76.12 86 ASN A O 1
ATOM 698 N N . ILE A 1 87 ? -8.641 -5.967 12.548 1.00 79.94 87 ILE A N 1
ATOM 699 C CA . ILE A 1 87 ? -8.639 -5.306 13.853 1.00 79.94 87 ILE A CA 1
ATOM 700 C C . ILE A 1 87 ? -10.002 -5.560 14.500 1.00 79.94 87 ILE A C 1
ATOM 702 O O . ILE A 1 87 ? -11.037 -5.425 13.842 1.00 79.94 87 ILE A O 1
ATOM 706 N N . GLU A 1 88 ? -10.004 -5.942 15.775 1.00 78.06 88 GLU A N 1
ATOM 707 C CA . GLU A 1 88 ? -11.237 -6.140 16.537 1.00 78.06 88 GLU A CA 1
ATOM 708 C C . GLU A 1 88 ? -12.030 -4.83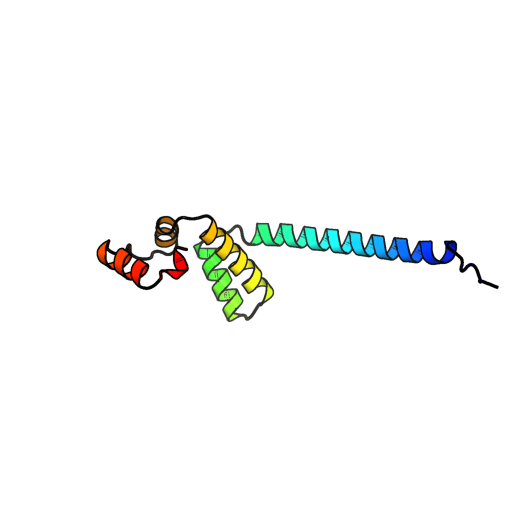0 16.631 1.00 78.06 88 GLU A C 1
ATOM 710 O O . GLU A 1 88 ? -11.472 -3.751 16.835 1.00 78.06 88 GLU A O 1
ATOM 715 N N . THR A 1 89 ? -13.348 -4.919 16.448 1.00 71.69 89 THR A N 1
ATOM 716 C CA . THR A 1 89 ? -14.237 -3.771 16.631 1.00 71.69 89 THR A CA 1
ATOM 717 C C . THR A 1 89 ? -14.262 -3.399 18.105 1.00 71.69 89 THR A C 1
ATOM 719 O O . THR A 1 89 ? -14.673 -4.216 18.930 1.00 71.69 89 THR A O 1
ATOM 722 N N . VAL A 1 90 ? -13.844 -2.173 18.410 1.00 78.69 90 VAL A N 1
ATOM 723 C CA . VAL A 1 90 ? -13.898 -1.605 19.761 1.00 78.69 90 VAL A CA 1
ATOM 724 C C . VAL A 1 90 ? -15.342 -1.469 20.238 1.00 78.69 90 VAL A C 1
ATOM 726 O O . VAL A 1 90 ? -16.269 -1.310 19.435 1.00 78.69 90 VAL A O 1
ATOM 729 N N . SER A 1 91 ? -15.548 -1.554 21.550 1.00 82.06 91 SER A N 1
ATOM 730 C CA . SER A 1 91 ? -16.857 -1.291 22.144 1.00 82.06 91 SER A CA 1
ATOM 731 C C . SER A 1 91 ? -17.243 0.193 22.001 1.00 82.06 91 SER A C 1
ATOM 733 O O . SER A 1 91 ? -16.368 1.045 21.836 1.00 82.06 91 SER A O 1
ATOM 735 N N . PRO A 1 92 ? -18.541 0.546 22.089 1.00 80.50 92 PRO A N 1
ATOM 736 C CA . PRO A 1 92 ? -18.971 1.944 22.008 1.00 80.50 92 PRO A CA 1
ATOM 737 C C . PRO A 1 92 ? -18.341 2.851 23.076 1.00 80.50 92 PRO A C 1
ATOM 739 O O . PRO A 1 92 ? -18.085 4.020 22.807 1.00 80.50 92 PRO A O 1
ATOM 742 N N . GLU A 1 93 ? -18.077 2.311 24.269 1.00 82.06 93 GLU A N 1
ATOM 743 C CA . GLU A 1 93 ? -17.452 3.037 25.382 1.00 82.06 93 GLU A CA 1
ATOM 744 C C . GLU A 1 93 ? -15.971 3.330 25.092 1.00 82.06 93 GLU A C 1
ATOM 746 O O . GLU A 1 93 ? -15.515 4.461 25.247 1.00 82.06 93 GLU A O 1
ATOM 751 N N . GLU A 1 94 ? -15.242 2.347 24.558 1.00 82.12 94 GLU A N 1
ATOM 752 C CA . GLU A 1 94 ? -13.854 2.524 24.116 1.00 82.12 94 GLU A CA 1
ATOM 753 C C . GLU A 1 94 ? -13.754 3.464 22.907 1.00 82.12 94 GLU A C 1
ATOM 755 O O . GLU A 1 94 ? -12.820 4.256 22.823 1.00 82.12 94 GLU A O 1
ATOM 760 N N . GLU A 1 95 ? -14.712 3.432 21.974 1.00 80.50 95 GLU A N 1
ATOM 761 C CA . GLU A 1 95 ? -14.734 4.367 20.843 1.00 80.50 95 GLU A CA 1
ATOM 762 C C . GLU A 1 95 ? -14.918 5.818 21.313 1.00 80.50 95 GLU A C 1
ATOM 764 O O . GLU A 1 95 ? -14.261 6.729 20.801 1.00 80.50 95 GLU A O 1
ATOM 769 N N . GLU A 1 96 ? -15.793 6.047 22.295 1.00 83.06 96 GLU A N 1
ATOM 770 C CA . GLU A 1 96 ? -16.022 7.372 22.871 1.00 83.06 96 GLU A CA 1
ATOM 771 C C . GLU A 1 96 ? -14.789 7.875 23.640 1.00 83.06 96 GLU A C 1
ATOM 773 O O . GLU A 1 96 ? -14.410 9.044 23.515 1.00 83.06 96 GLU A O 1
ATOM 778 N N . GLU A 1 97 ? -14.092 6.984 24.348 1.00 84.69 97 GLU A N 1
ATOM 779 C CA . GLU A 1 97 ? -12.825 7.298 25.009 1.00 84.69 97 GLU A CA 1
ATOM 780 C C . GLU A 1 97 ? -11.708 7.608 23.998 1.00 84.69 97 GLU A C 1
ATOM 782 O O . GLU A 1 97 ? -11.052 8.643 24.120 1.00 84.69 97 GLU A O 1
ATOM 787 N N . ILE A 1 98 ? -11.572 6.818 22.927 1.00 84.31 98 ILE A N 1
ATOM 788 C CA . ILE A 1 98 ? -10.623 7.074 21.830 1.00 84.31 98 ILE A CA 1
ATOM 789 C C . ILE A 1 98 ? -10.901 8.428 21.168 1.00 84.31 98 ILE A C 1
ATOM 791 O O . ILE A 1 98 ? -9.958 9.164 20.868 1.00 84.31 98 ILE A O 1
ATOM 795 N N . ARG A 1 99 ? -12.173 8.791 20.956 1.00 84.06 99 ARG A N 1
ATOM 796 C CA . ARG A 1 99 ? -12.568 10.104 20.411 1.00 84.06 99 ARG A CA 1
ATOM 797 C C . ARG A 1 99 ? -12.217 11.248 21.355 1.00 84.06 99 ARG A C 1
ATOM 799 O O . ARG A 1 99 ? -11.753 12.289 20.896 1.00 84.06 99 ARG A O 1
ATOM 806 N N . ARG A 1 100 ? -12.410 11.056 22.662 1.00 86.75 100 ARG A N 1
ATOM 807 C CA . ARG A 1 100 ? -12.038 12.037 23.691 1.00 86.75 100 ARG A CA 1
ATOM 808 C C . ARG A 1 100 ? -10.522 12.223 23.779 1.00 86.75 100 ARG A C 1
ATOM 810 O O . ARG A 1 100 ? -10.068 13.342 23.998 1.00 86.75 100 ARG A O 1
ATOM 817 N N . GLU A 1 101 ? -9.751 11.150 23.622 1.00 89.06 101 GLU A N 1
ATOM 818 C CA . GLU A 1 101 ? -8.284 11.177 23.664 1.00 89.06 101 GLU A CA 1
ATOM 819 C C . GLU A 1 101 ? -7.647 11.680 22.365 1.00 89.06 101 GLU A C 1
ATOM 821 O O . GLU A 1 101 ? -6.564 12.266 22.398 1.00 89.06 101 GLU A O 1
ATOM 826 N N . ASN A 1 102 ? -8.321 11.501 21.225 1.00 86.56 102 ASN A N 1
ATOM 827 C CA . ASN A 1 102 ? -7.805 11.865 19.905 1.00 86.56 102 ASN A CA 1
ATOM 828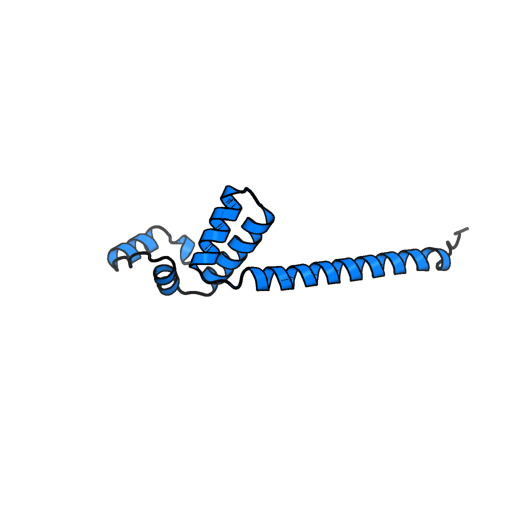 C C . ASN A 1 102 ? -8.682 12.902 19.187 1.00 86.56 102 ASN A C 1
ATOM 830 O O . ASN A 1 102 ? -9.066 12.670 18.040 1.00 86.56 102 ASN A O 1
ATOM 834 N N . PRO A 1 103 ? -8.977 14.067 19.797 1.00 83.62 103 PRO A N 1
ATOM 835 C CA . PRO A 1 103 ? -9.821 15.083 19.169 1.00 83.62 103 PRO A CA 1
ATOM 836 C C . PRO A 1 103 ? -9.230 15.587 17.843 1.00 83.62 103 PRO A C 1
ATOM 838 O O . PRO A 1 103 ? -9.970 15.831 16.898 1.00 83.62 103 PRO A O 1
ATOM 841 N N . TRP A 1 104 ? -7.896 15.623 17.734 1.00 85.12 104 TRP A N 1
ATOM 842 C CA . TRP A 1 104 ? -7.149 16.000 16.527 1.00 85.12 104 TRP A CA 1
ATOM 843 C C . TRP A 1 104 ? -7.468 15.141 15.292 1.00 85.12 104 TRP A C 1
ATOM 845 O O . TRP A 1 104 ? -7.228 15.576 14.170 1.00 85.12 104 TRP A O 1
ATOM 855 N N . ALA A 1 105 ? -7.963 13.915 15.477 1.00 77.31 105 ALA A N 1
ATOM 856 C CA . ALA A 1 105 ? -8.281 13.004 14.380 1.00 77.31 105 ALA A CA 1
ATOM 857 C C . ALA A 1 105 ? -9.687 13.236 13.791 1.00 77.31 105 ALA A C 1
ATOM 859 O O . ALA A 1 105 ? -10.019 12.633 12.770 1.00 77.31 105 ALA A O 1
ATOM 860 N N . PHE A 1 106 ? -10.509 14.075 14.435 1.00 74.94 106 PHE A N 1
ATOM 861 C CA . PHE A 1 106 ? -11.917 14.312 14.088 1.00 74.94 106 PHE A CA 1
ATOM 862 C C . PHE A 1 106 ? -12.243 15.788 13.783 1.00 74.94 106 PHE A C 1
ATOM 864 O O . PHE A 1 106 ? -13.423 16.118 13.644 1.00 74.94 106 PHE A O 1
ATOM 871 N N . GLU A 1 107 ? -11.230 16.656 13.693 1.00 65.06 107 GLU A N 1
ATOM 872 C CA . GLU A 1 107 ? -11.354 18.059 13.249 1.00 65.06 107 GLU A CA 1
ATOM 873 C C . GLU A 1 107 ? -11.414 18.209 11.721 1.00 65.06 107 GLU A C 1
ATOM 875 O O . GLU A 1 107 ? -10.743 17.432 11.000 1.00 65.06 107 GLU A O 1
#

pLDDT: mean 81.72, std 12.67, range [38.69, 97.31]

Radius of gyration: 24.8 Å; chains: 1; bounding box: 46×59×61 Å

Foldseek 3Di:
DDPPDDPVVCVVVVVVVVVVVVVVVVVVVVVVVVLVVVCPDDPVVLVVQCVVCVVVVVVVSVVSSVVVVVVVVVVDDPVVVCVSVVPDDDDPVVVVVVCVVCVVVVD

Secondary structure (DSSP, 8-state):
------TTTTHHHHHHHHHHHHHHHHHHHHHHHHHHHHT-S-HHHHHHHHHHHHHTT-HHHHHHHHHHHHHHHHTS-HHHHHHHTTPPPPPHHHHHHHHHH-GGG--

InterPro domains:
  IPR011333 SKP1/BTB/POZ domain superfamily [G3DSA:3.30.710.10] (3-107)
  IPR016072 SKP1 component, dimerisation [PF01466] (60-105)
  IPR016897 S-phase kinase-associated protein 1 [PTHR11165] (22-102)
  IPR036296 SKP1-like, dimerisation domain superfamily [SSF81382] (33-104)

Sequence (107 aa):
MGKFVNDAENLPREVDDLVQRKETDMKTMGKFAWDADFVKVDNITLFHLINAANYLNIENLINLTCKTLAEMIMKKTPQEIMKIFNIETVSPEEEEEIRRENPWAFE

Organism: Trifolium subterraneum (NCBI:txid3900)